Protein AF-Q89FN9-F1 (afdb_monomer_lite)

Structure (mmCIF, N/CA/C/O backbone):
data_AF-Q89FN9-F1
#
_entry.id   AF-Q89FN9-F1
#
loop_
_atom_site.group_PDB
_atom_site.id
_atom_site.type_symbol
_atom_site.label_atom_id
_atom_site.label_alt_id
_atom_site.label_comp_id
_atom_site.label_asym_id
_atom_site.label_entity_id
_atom_site.label_seq_id
_atom_site.pdbx_PDB_ins_code
_atom_site.Cartn_x
_atom_site.Cartn_y
_atom_site.Cartn_z
_atom_site.occupancy
_atom_site.B_iso_or_equiv
_atom_site.auth_seq_id
_atom_site.auth_comp_id
_atom_site.auth_asym_id
_atom_site.auth_atom_id
_atom_site.pdbx_PDB_model_num
ATOM 1 N N . MET A 1 1 ? 15.447 5.668 16.926 1.00 45.00 1 MET A N 1
ATOM 2 C CA . MET A 1 1 ? 14.543 4.838 16.104 1.00 45.00 1 MET A CA 1
ATOM 3 C C . MET A 1 1 ? 13.777 3.934 17.047 1.00 45.00 1 MET A C 1
ATOM 5 O O . MET A 1 1 ? 14.419 3.193 17.779 1.00 45.00 1 MET A O 1
ATOM 9 N N . SER A 1 2 ? 12.450 4.061 17.105 1.00 51.66 2 SER A N 1
ATOM 10 C CA . SER A 1 2 ? 11.620 3.073 17.803 1.00 51.66 2 SER A CA 1
ATOM 11 C C . SER A 1 2 ? 11.553 1.832 16.921 1.00 51.66 2 SER A C 1
ATOM 13 O O . SER A 1 2 ? 11.247 1.957 15.737 1.00 51.66 2 SER A O 1
ATOM 15 N N . PHE A 1 3 ? 11.891 0.665 17.461 1.00 75.50 3 PHE A N 1
ATOM 16 C CA . PHE A 1 3 ? 11.647 -0.595 16.768 1.00 75.50 3 PHE A CA 1
ATOM 17 C C . PHE A 1 3 ? 10.137 -0.854 16.765 1.00 75.50 3 PHE A C 1
ATOM 19 O O . PHE A 1 3 ? 9.513 -0.756 17.821 1.00 75.50 3 PHE A O 1
ATOM 26 N N . MET A 1 4 ? 9.565 -1.149 15.592 1.00 90.19 4 MET A N 1
ATOM 27 C CA . MET A 1 4 ? 8.188 -1.640 15.501 1.00 90.19 4 MET A CA 1
ATOM 28 C C . MET A 1 4 ? 8.087 -2.962 16.260 1.00 90.19 4 MET A C 1
ATOM 30 O O . MET A 1 4 ? 8.956 -3.828 16.120 1.00 90.19 4 MET A O 1
ATOM 34 N N . ASN A 1 5 ? 7.040 -3.117 17.064 1.00 94.69 5 ASN A N 1
ATOM 35 C CA . ASN A 1 5 ? 6.719 -4.411 17.647 1.00 94.69 5 ASN A CA 1
ATOM 36 C C . ASN A 1 5 ? 6.212 -5.381 16.561 1.00 94.69 5 ASN A C 1
ATOM 38 O O . ASN A 1 5 ? 5.967 -4.995 15.419 1.00 94.69 5 ASN A O 1
ATOM 42 N N . GLU A 1 6 ? 6.060 -6.659 16.908 1.00 96.19 6 GLU A N 1
ATOM 43 C CA . GLU A 1 6 ? 5.670 -7.691 15.941 1.00 96.19 6 GLU A CA 1
ATOM 44 C C . GLU A 1 6 ? 4.320 -7.401 15.261 1.00 96.19 6 GLU A C 1
ATOM 46 O O . GLU A 1 6 ? 4.198 -7.575 14.050 1.00 96.19 6 GLU A O 1
ATOM 51 N N . LEU A 1 7 ? 3.326 -6.905 16.004 1.00 97.31 7 LEU A N 1
ATOM 52 C CA . LEU A 1 7 ? 2.008 -6.577 15.453 1.00 97.31 7 LEU A CA 1
ATOM 53 C C . LEU A 1 7 ? 2.072 -5.359 14.524 1.00 97.31 7 LEU A C 1
ATOM 55 O O . LEU A 1 7 ? 1.464 -5.368 13.457 1.00 97.31 7 LEU A O 1
ATOM 59 N N . GLU A 1 8 ? 2.843 -4.335 14.896 1.00 97.50 8 GLU A N 1
ATOM 60 C CA . GLU A 1 8 ? 3.088 -3.161 14.049 1.00 97.50 8 GLU A CA 1
ATOM 61 C C . GLU A 1 8 ? 3.799 -3.549 12.752 1.00 97.50 8 GLU A C 1
ATOM 63 O O . GLU A 1 8 ? 3.420 -3.078 11.683 1.00 97.50 8 GLU A O 1
ATOM 68 N N . LEU A 1 9 ? 4.782 -4.450 12.826 1.00 97.88 9 LEU A N 1
ATOM 69 C CA . LEU A 1 9 ? 5.503 -4.946 11.658 1.00 97.88 9 LEU A CA 1
ATOM 70 C C . LEU A 1 9 ? 4.593 -5.772 10.736 1.00 97.88 9 LEU A C 1
ATOM 72 O O . LEU A 1 9 ? 4.631 -5.607 9.518 1.00 97.88 9 LEU A O 1
ATOM 76 N N . GLN A 1 10 ? 3.723 -6.612 11.299 1.00 97.88 10 GLN A N 1
ATOM 77 C CA . GLN A 1 10 ? 2.723 -7.344 10.520 1.00 97.88 10 GLN A CA 1
ATOM 78 C C . GLN A 1 10 ? 1.725 -6.391 9.846 1.00 97.88 10 GLN A C 1
ATOM 80 O O . GLN A 1 10 ? 1.435 -6.540 8.657 1.00 97.88 10 GLN A O 1
ATOM 85 N N . ALA A 1 11 ? 1.219 -5.387 10.569 1.00 98.38 11 ALA A N 1
ATOM 86 C CA . ALA A 1 11 ? 0.342 -4.365 10.002 1.00 98.38 11 ALA A CA 1
ATOM 87 C C . ALA A 1 11 ? 1.039 -3.599 8.871 1.00 98.38 11 ALA A C 1
ATOM 89 O O . ALA A 1 11 ? 0.471 -3.455 7.789 1.00 98.38 11 ALA A O 1
ATOM 90 N N . TYR A 1 12 ? 2.295 -3.206 9.079 1.00 98.50 12 TYR A N 1
ATOM 91 C CA . TYR A 1 12 ? 3.147 -2.574 8.077 1.00 98.50 12 TYR A CA 1
ATOM 92 C C . TYR A 1 12 ? 3.242 -3.406 6.792 1.00 98.50 12 TYR A C 1
ATOM 94 O O . TYR A 1 12 ? 2.942 -2.912 5.702 1.00 98.50 12 TYR A O 1
ATOM 102 N N . GLY A 1 13 ? 3.568 -4.697 6.916 1.00 98.38 13 GLY A N 1
ATOM 103 C CA . GLY A 1 13 ? 3.617 -5.618 5.783 1.00 98.38 13 GLY A CA 1
ATOM 104 C C . GLY A 1 13 ? 2.275 -5.724 5.053 1.00 98.38 13 GLY A C 1
ATOM 105 O O . GLY A 1 13 ? 2.224 -5.687 3.821 1.00 98.38 13 GLY A O 1
ATOM 106 N N . ARG A 1 14 ? 1.159 -5.810 5.786 1.00 98.44 14 ARG A N 1
ATOM 107 C CA . ARG A 1 14 ? -0.183 -5.907 5.185 1.00 98.44 14 ARG A CA 1
ATOM 108 C C . ARG A 1 14 ? -0.638 -4.628 4.492 1.00 98.44 14 ARG A C 1
ATOM 110 O O . ARG A 1 14 ? -1.356 -4.717 3.494 1.00 98.44 14 ARG A O 1
ATOM 117 N N . VAL A 1 15 ? -0.229 -3.461 4.980 1.00 98.44 15 VAL A N 1
ATOM 118 C CA . VAL A 1 15 ? -0.473 -2.181 4.301 1.00 98.44 15 VAL A CA 1
ATOM 119 C C . VAL A 1 15 ? 0.330 -2.122 3.000 1.00 98.44 15 VAL A C 1
ATOM 121 O O . VAL A 1 15 ? -0.247 -1.868 1.943 1.00 98.44 15 VAL A O 1
ATOM 124 N N . ALA A 1 16 ? 1.622 -2.462 3.039 1.00 98.56 16 ALA A N 1
ATOM 125 C CA . ALA A 1 16 ? 2.463 -2.506 1.841 1.00 98.56 16 ALA A CA 1
ATOM 126 C C . ALA A 1 16 ? 1.926 -3.489 0.785 1.00 98.56 16 ALA A C 1
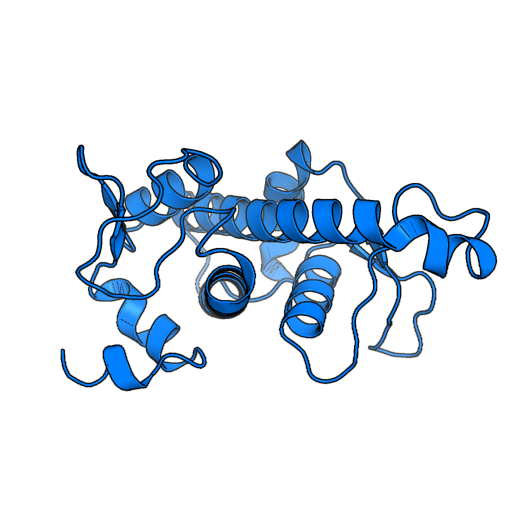ATOM 128 O O . ALA A 1 16 ? 1.879 -3.174 -0.402 1.00 98.56 16 ALA A O 1
ATOM 129 N N . GLN A 1 17 ? 1.449 -4.663 1.207 1.00 98.38 17 GLN A N 1
ATOM 130 C CA . GLN A 1 17 ? 0.827 -5.631 0.304 1.00 98.38 17 GLN A CA 1
ATOM 131 C C . GLN A 1 17 ? -0.475 -5.114 -0.322 1.00 98.38 17 GLN A C 1
ATOM 133 O O . GLN A 1 17 ? -0.740 -5.402 -1.488 1.00 98.38 17 GLN A O 1
ATOM 138 N N . ALA A 1 18 ? -1.292 -4.353 0.410 1.00 97.44 18 ALA A N 1
ATOM 139 C CA . ALA A 1 18 ? -2.493 -3.744 -0.158 1.00 97.44 18 ALA A CA 1
ATOM 140 C C . ALA A 1 18 ? -2.150 -2.711 -1.242 1.00 97.44 18 ALA A C 1
ATOM 142 O O . ALA A 1 18 ? -2.748 -2.741 -2.319 1.00 97.44 18 ALA A O 1
ATOM 143 N N . LEU A 1 19 ? -1.147 -1.864 -0.992 1.00 97.50 19 LEU A N 1
ATOM 144 C CA . LEU A 1 19 ? -0.609 -0.934 -1.989 1.00 97.50 19 LEU A CA 1
ATOM 145 C C . LEU A 1 19 ? -0.098 -1.684 -3.228 1.00 97.50 19 LEU A C 1
ATOM 147 O O . LEU A 1 19 ? -0.482 -1.359 -4.349 1.00 97.50 19 LEU A O 1
ATOM 151 N N . ALA A 1 20 ? 0.692 -2.743 -3.027 1.00 97.62 20 ALA A N 1
ATOM 152 C CA . ALA A 1 20 ? 1.215 -3.579 -4.105 1.00 97.62 20 ALA A CA 1
ATOM 153 C C . ALA A 1 20 ? 0.099 -4.234 -4.938 1.00 97.62 20 ALA A C 1
ATOM 155 O O . ALA A 1 20 ? 0.180 -4.259 -6.162 1.00 97.62 20 ALA A O 1
ATOM 156 N N . ARG A 1 21 ? -0.972 -4.721 -4.296 1.00 95.88 21 ARG A N 1
ATOM 157 C CA . ARG A 1 21 ? -2.148 -5.291 -4.980 1.00 95.88 21 ARG A CA 1
ATOM 158 C C . ARG A 1 21 ? -2.853 -4.272 -5.864 1.00 95.88 21 ARG A C 1
ATOM 160 O O . ARG A 1 21 ? -3.210 -4.600 -6.992 1.00 95.88 21 ARG A O 1
ATOM 167 N N . HIS A 1 22 ? -3.057 -3.057 -5.359 1.00 94.12 22 HIS A N 1
ATOM 168 C CA . HIS A 1 22 ? -3.655 -1.986 -6.151 1.00 94.12 22 HIS A CA 1
ATOM 169 C C . HIS A 1 22 ? -2.761 -1.624 -7.341 1.00 94.12 22 HIS A C 1
ATOM 171 O O . HIS A 1 22 ? -3.228 -1.590 -8.477 1.00 94.12 22 HIS A O 1
ATOM 177 N N . ALA A 1 23 ? -1.467 -1.422 -7.089 1.00 95.06 23 ALA A N 1
ATOM 178 C CA . ALA A 1 23 ? -0.505 -1.084 -8.125 1.00 95.06 23 ALA A CA 1
ATOM 179 C C . ALA A 1 23 ? -0.402 -2.176 -9.206 1.00 95.06 23 ALA A C 1
ATOM 181 O O . ALA A 1 23 ? -0.271 -1.863 -10.384 1.00 95.06 23 ALA A O 1
ATOM 182 N N . TYR A 1 24 ? -0.526 -3.453 -8.834 1.00 95.00 24 TYR A N 1
ATOM 183 C CA . TYR A 1 24 ? -0.512 -4.561 -9.789 1.00 95.00 24 TYR A CA 1
ATOM 184 C C . TYR A 1 24 ? -1.737 -4.537 -10.699 1.00 95.00 24 TYR A C 1
ATOM 186 O O . TYR A 1 24 ? -1.592 -4.634 -11.911 1.00 95.00 24 TYR A O 1
ATOM 194 N N . ALA A 1 25 ? -2.929 -4.338 -10.127 1.00 91.75 25 ALA A N 1
ATOM 195 C CA . ALA A 1 25 ? -4.163 -4.245 -10.904 1.00 91.75 25 ALA A CA 1
ATOM 196 C C . ALA A 1 25 ? -4.120 -3.082 -11.914 1.00 91.75 25 ALA A C 1
ATOM 198 O O . ALA A 1 25 ? -4.549 -3.245 -13.055 1.00 91.75 25 ALA A O 1
ATOM 199 N N . MET A 1 26 ? -3.557 -1.936 -11.512 1.00 90.50 26 MET A N 1
ATOM 200 C CA . MET A 1 26 ? -3.311 -0.801 -12.411 1.00 90.50 26 MET A CA 1
ATOM 201 C C . MET A 1 26 ? -2.318 -1.168 -13.520 1.00 90.50 26 MET A C 1
ATOM 203 O O . MET A 1 26 ? -2.644 -1.042 -14.700 1.00 90.50 26 MET A O 1
ATOM 207 N N . ALA A 1 27 ? -1.152 -1.709 -13.152 1.00 93.06 27 ALA A N 1
ATOM 208 C CA . ALA A 1 27 ? -0.122 -2.127 -14.100 1.00 93.06 27 ALA A CA 1
ATOM 209 C C . ALA A 1 27 ? -0.648 -3.141 -15.129 1.00 93.06 27 ALA A C 1
ATOM 211 O O . ALA A 1 27 ? -0.345 -3.026 -16.310 1.00 93.06 27 ALA A O 1
ATOM 212 N N . GLU A 1 28 ? -1.471 -4.113 -14.723 1.00 92.75 28 GLU A N 1
ATOM 213 C CA . GLU A 1 28 ? -2.097 -5.064 -15.651 1.00 92.75 28 GLU A CA 1
ATOM 214 C C . GLU A 1 28 ? -3.041 -4.387 -16.649 1.00 92.75 28 GLU A C 1
ATOM 216 O O . GLU A 1 28 ? -3.098 -4.793 -17.813 1.00 92.75 28 GLU A O 1
ATOM 221 N N . SER A 1 29 ? -3.779 -3.362 -16.216 1.00 87.69 29 SER A N 1
ATOM 222 C CA . SER A 1 29 ? -4.703 -2.642 -17.094 1.00 87.69 29 SER A CA 1
ATOM 223 C C . SER A 1 29 ? -3.999 -1.751 -18.123 1.00 87.69 29 SER A C 1
ATOM 225 O O . SER A 1 29 ? -4.527 -1.575 -19.221 1.00 87.69 29 SER A O 1
ATOM 227 N N . GLU A 1 30 ? -2.797 -1.261 -17.806 1.00 87.75 30 GLU A N 1
ATOM 228 C CA . GLU A 1 30 ? -2.050 -0.282 -18.613 1.00 87.75 30 GLU A CA 1
ATOM 229 C C . GLU A 1 30 ? -0.813 -0.880 -19.317 1.00 87.75 30 GLU A C 1
ATOM 231 O O . GLU A 1 30 ? -0.181 -0.223 -20.141 1.00 87.75 30 GLU A O 1
ATOM 236 N N . ASP A 1 31 ? -0.464 -2.146 -19.055 1.00 86.06 31 ASP A N 1
ATOM 237 C CA . ASP A 1 31 ? 0.800 -2.762 -19.495 1.00 86.06 31 ASP A CA 1
ATOM 238 C C . ASP A 1 31 ? 1.092 -2.609 -20.995 1.00 86.06 31 ASP A C 1
ATOM 240 O O . ASP A 1 31 ? 2.235 -2.398 -21.414 1.00 86.06 31 ASP A O 1
ATOM 244 N N . LYS A 1 32 ? 0.046 -2.712 -21.824 1.00 85.44 32 LYS A N 1
ATOM 245 C CA . LYS A 1 32 ? 0.163 -2.632 -23.286 1.00 85.44 32 LYS A CA 1
ATOM 246 C C . LYS A 1 32 ? 0.745 -1.300 -23.751 1.00 85.44 32 LYS A C 1
ATOM 248 O O . LYS A 1 32 ? 1.460 -1.295 -24.753 1.00 85.44 32 LYS A O 1
ATOM 253 N N . ASP A 1 33 ? 0.483 -0.222 -23.020 1.00 85.88 33 ASP A N 1
ATOM 254 C CA . ASP A 1 33 ? 0.903 1.128 -23.389 1.00 85.88 33 ASP A CA 1
ATOM 255 C C . ASP A 1 33 ? 2.411 1.324 -23.168 1.00 85.88 33 ASP A C 1
ATOM 257 O O . ASP A 1 33 ? 3.071 2.042 -23.921 1.00 85.88 33 ASP A O 1
ATOM 261 N N . TYR A 1 34 ? 2.995 0.601 -22.207 1.00 88.50 34 TYR A N 1
ATOM 262 C CA . TYR A 1 34 ? 4.417 0.706 -21.852 1.00 88.50 34 TYR A CA 1
ATOM 263 C C . TYR A 1 34 ? 5.278 -0.422 -22.427 1.00 88.50 34 TYR A C 1
ATOM 265 O O . TYR A 1 34 ? 6.505 -0.299 -22.524 1.00 88.50 34 TYR A O 1
ATOM 273 N N . ARG A 1 35 ? 4.655 -1.518 -22.875 1.00 89.69 35 ARG A N 1
ATOM 274 C CA . ARG A 1 35 ? 5.359 -2.695 -23.396 1.00 89.69 35 ARG A CA 1
ATOM 275 C C . ARG A 1 35 ? 6.238 -2.390 -24.607 1.00 89.69 35 ARG A C 1
ATOM 277 O O . ARG A 1 35 ? 7.269 -3.035 -24.781 1.00 89.69 35 ARG A O 1
ATOM 284 N N . GLN A 1 36 ? 5.871 -1.402 -25.426 1.00 89.38 36 GLN A N 1
ATOM 285 C CA . GLN A 1 36 ? 6.684 -0.988 -26.572 1.00 89.38 36 GLN A CA 1
ATOM 286 C C . GLN A 1 36 ? 8.042 -0.410 -26.142 1.00 89.38 36 GLN A C 1
ATOM 288 O O . GLN A 1 36 ? 9.049 -0.672 -26.801 1.00 89.38 36 GLN A O 1
ATOM 293 N N . ALA A 1 37 ? 8.082 0.347 -25.042 1.00 90.00 37 ALA A N 1
ATOM 294 C CA . ALA A 1 37 ? 9.313 0.927 -24.507 1.00 90.00 37 ALA A CA 1
ATOM 295 C C . ALA A 1 37 ? 10.161 -0.112 -23.751 1.00 90.00 37 ALA A C 1
ATOM 297 O O . ALA A 1 37 ? 11.390 -0.054 -23.795 1.00 90.00 37 ALA A O 1
ATOM 298 N N . PHE A 1 38 ? 9.519 -1.098 -23.113 1.00 94.19 38 PHE A N 1
ATOM 299 C CA . PHE A 1 38 ? 10.188 -2.137 -22.322 1.00 94.19 38 PHE A CA 1
ATOM 300 C C . PHE A 1 38 ? 9.756 -3.560 -22.736 1.00 94.19 38 PHE A C 1
ATOM 302 O O . PHE A 1 38 ? 9.131 -4.289 -21.955 1.00 94.19 38 PHE A O 1
ATOM 309 N N . PRO A 1 39 ? 10.122 -4.016 -23.950 1.00 92.62 39 PRO A N 1
ATOM 310 C CA . PRO A 1 39 ? 9.614 -5.269 -24.517 1.00 92.62 39 PRO A CA 1
ATOM 311 C C . PRO A 1 39 ? 10.009 -6.514 -23.713 1.00 92.62 39 PRO A C 1
ATOM 313 O O . PRO A 1 39 ? 9.286 -7.504 -23.715 1.00 92.62 39 PRO A O 1
ATOM 316 N N . ASN A 1 40 ? 11.129 -6.449 -22.987 1.00 93.06 40 ASN A N 1
ATOM 317 C CA . ASN A 1 40 ? 11.683 -7.568 -22.221 1.00 93.06 40 ASN A CA 1
ATOM 318 C C . ASN A 1 40 ? 11.450 -7.447 -20.702 1.00 93.06 40 ASN A C 1
ATOM 320 O O . ASN A 1 40 ? 12.053 -8.198 -19.935 1.00 93.06 40 ASN A O 1
ATOM 324 N N . ALA A 1 41 ? 10.643 -6.484 -20.241 1.00 93.06 41 ALA A N 1
ATOM 325 C CA . ALA A 1 41 ? 10.380 -6.318 -18.813 1.00 93.06 41 ALA A CA 1
ATOM 326 C C . ALA A 1 41 ? 9.606 -7.527 -18.241 1.00 93.06 41 ALA A C 1
ATOM 328 O O . ALA A 1 41 ? 8.617 -7.956 -18.842 1.00 93.06 41 ALA A O 1
ATOM 329 N N . PRO A 1 42 ? 10.026 -8.091 -17.094 1.00 89.25 42 PRO A N 1
ATOM 330 C CA . PRO A 1 42 ? 9.358 -9.246 -16.511 1.00 89.25 42 PRO A CA 1
ATOM 331 C C . PRO A 1 42 ? 8.041 -8.819 -15.852 1.00 89.25 42 PRO A C 1
ATOM 333 O O . PRO A 1 42 ? 8.045 -8.202 -14.791 1.00 89.25 42 PRO A O 1
ATOM 336 N N . GLY A 1 43 ? 6.920 -9.174 -16.480 1.00 89.81 43 GLY A N 1
ATOM 337 C CA . GLY A 1 43 ? 5.579 -8.902 -15.958 1.00 89.81 43 GLY A CA 1
ATOM 338 C C . GLY A 1 43 ? 5.075 -7.477 -16.215 1.00 89.81 43 GLY A C 1
ATOM 339 O O . GLY A 1 43 ? 5.731 -6.728 -16.947 1.00 89.81 43 GLY A O 1
ATOM 340 N N . PRO A 1 44 ? 3.895 -7.132 -15.666 1.00 93.50 44 PRO A N 1
ATOM 341 C CA . PRO A 1 44 ? 3.245 -5.844 -15.884 1.00 93.50 44 PRO A CA 1
ATOM 342 C C . PRO A 1 44 ? 4.117 -4.659 -15.466 1.00 93.50 44 PRO A C 1
ATOM 344 O O . PRO A 1 44 ? 4.799 -4.718 -14.439 1.00 93.50 44 PRO A O 1
ATOM 347 N N . ILE A 1 45 ? 4.079 -3.588 -16.256 1.00 96.06 45 ILE A N 1
ATOM 348 C CA . ILE A 1 45 ? 4.819 -2.353 -15.991 1.00 96.06 45 ILE A CA 1
ATOM 349 C C . ILE A 1 45 ? 3.902 -1.379 -15.259 1.00 96.06 45 ILE A C 1
ATOM 351 O O . ILE A 1 45 ? 2.884 -0.950 -15.794 1.00 96.06 45 ILE A O 1
ATOM 355 N N . TYR A 1 46 ? 4.279 -1.021 -14.036 1.00 95.12 46 TYR A N 1
ATOM 356 C CA . TYR A 1 46 ? 3.640 0.063 -13.306 1.00 95.12 46 TYR A CA 1
ATOM 357 C C . TYR A 1 46 ? 4.257 1.394 -13.726 1.00 95.12 46 TYR A C 1
ATOM 359 O O . TYR A 1 46 ? 5.483 1.529 -13.763 1.00 95.12 46 TYR A O 1
ATOM 367 N N . TYR A 1 47 ? 3.406 2.376 -13.995 1.00 93.19 47 TYR A N 1
ATOM 368 C CA . TYR A 1 47 ? 3.798 3.735 -14.324 1.00 93.19 47 TYR A CA 1
ATOM 369 C C . TYR A 1 47 ? 3.124 4.721 -13.371 1.00 93.19 47 TYR A C 1
ATOM 371 O O . TYR A 1 47 ? 2.007 4.496 -12.908 1.00 93.19 47 TYR A O 1
ATOM 379 N N . HIS A 1 48 ? 3.794 5.837 -13.092 1.00 89.81 48 HIS A N 1
ATOM 380 C CA . HIS A 1 48 ? 3.158 6.973 -12.439 1.00 89.81 48 HIS A CA 1
ATOM 381 C C . HIS A 1 48 ? 3.525 8.292 -13.120 1.00 89.81 48 HIS A C 1
ATOM 383 O O . HIS A 1 48 ? 4.630 8.482 -13.632 1.00 89.81 48 HIS A O 1
ATOM 389 N N . TRP A 1 49 ? 2.601 9.247 -13.045 1.00 80.19 49 TRP A N 1
ATOM 390 C CA . TRP A 1 49 ? 2.863 10.644 -13.376 1.00 80.19 49 TRP A CA 1
ATOM 391 C C . TRP A 1 49 ? 3.523 11.354 -12.184 1.00 80.19 49 TRP A C 1
ATOM 393 O O . TRP A 1 49 ? 3.286 10.988 -11.027 1.00 80.19 49 TRP A O 1
ATOM 403 N N . SER A 1 50 ? 4.333 12.384 -12.451 1.00 69.75 50 SER A N 1
ATOM 404 C CA . SER A 1 50 ? 4.889 13.250 -11.401 1.00 69.75 50 SER A CA 1
ATOM 405 C C . SER A 1 50 ? 3.775 13.937 -10.605 1.00 69.75 50 SER A C 1
ATOM 407 O O . SER A 1 50 ? 2.754 14.333 -11.166 1.00 69.75 50 SER A O 1
ATOM 409 N N . THR A 1 51 ? 4.010 14.149 -9.314 1.00 64.94 51 THR A N 1
ATOM 410 C CA . THR A 1 51 ? 3.140 14.825 -8.344 1.00 64.94 51 THR A CA 1
ATOM 411 C C . THR A 1 51 ? 1.772 14.158 -8.158 1.00 64.94 51 THR A C 1
ATOM 413 O O . THR A 1 51 ? 0.739 14.818 -8.221 1.00 64.94 51 THR A O 1
ATOM 416 N N . SER A 1 52 ? 1.749 12.838 -7.941 1.00 79.69 52 SER A N 1
ATOM 417 C CA . SER A 1 52 ? 0.509 12.066 -7.758 1.00 79.69 52 SER A CA 1
ATOM 418 C C . SER A 1 52 ? 0.572 11.100 -6.570 1.00 79.69 52 SER A C 1
ATOM 420 O O . SER A 1 52 ? 1.649 10.674 -6.158 1.00 79.69 52 SER A O 1
ATOM 422 N N . THR A 1 53 ? -0.584 10.672 -6.053 1.00 87.69 53 THR A N 1
ATOM 423 C CA . THR A 1 53 ? -0.675 9.564 -5.083 1.00 87.69 53 THR A CA 1
ATOM 424 C C . THR A 1 53 ? 0.031 8.300 -5.605 1.00 87.69 53 THR A C 1
ATOM 426 O O . THR A 1 53 ? 0.674 7.583 -4.842 1.00 87.69 53 THR A O 1
ATOM 429 N N . PHE A 1 54 ? 0.007 8.062 -6.922 1.00 90.94 54 PHE A N 1
ATOM 430 C CA . PHE A 1 54 ? 0.700 6.944 -7.569 1.00 90.94 54 PHE A CA 1
ATOM 431 C C . PHE A 1 54 ? 2.230 7.044 -7.511 1.00 90.94 54 PHE A C 1
ATOM 433 O O . PHE A 1 54 ? 2.894 6.007 -7.470 1.00 90.94 54 PHE A O 1
ATOM 440 N N . GLU A 1 55 ? 2.789 8.257 -7.474 1.00 92.25 55 GLU A N 1
ATOM 441 C CA . GLU A 1 55 ? 4.219 8.484 -7.237 1.00 92.25 55 GLU A CA 1
ATOM 442 C C . GLU A 1 55 ? 4.602 8.092 -5.810 1.00 92.25 55 GLU A C 1
ATOM 444 O O . GLU A 1 55 ? 5.588 7.383 -5.620 1.00 92.25 55 GLU A O 1
ATOM 449 N N . ALA A 1 56 ? 3.806 8.490 -4.811 1.00 92.81 56 ALA A N 1
ATOM 450 C CA . ALA A 1 56 ? 4.048 8.096 -3.423 1.00 92.81 56 ALA A CA 1
ATOM 451 C C . ALA A 1 56 ? 4.027 6.565 -3.274 1.00 92.81 56 ALA A C 1
ATOM 453 O O . ALA A 1 56 ? 4.929 5.987 -2.669 1.00 92.81 56 ALA A O 1
ATOM 454 N N . VAL A 1 57 ? 3.067 5.897 -3.928 1.00 95.62 57 VAL A N 1
ATOM 455 C CA . VAL A 1 57 ? 3.015 4.428 -4.015 1.00 95.62 57 VAL A CA 1
ATOM 456 C C . VAL A 1 57 ? 4.282 3.860 -4.655 1.00 95.62 57 VAL A C 1
ATOM 458 O O . VAL A 1 57 ? 4.878 2.937 -4.102 1.00 95.62 57 VAL A O 1
ATOM 461 N N . ALA A 1 58 ? 4.720 4.402 -5.796 1.00 95.81 58 ALA A N 1
ATOM 462 C CA . ALA A 1 58 ? 5.930 3.941 -6.474 1.00 95.81 58 ALA A CA 1
ATOM 463 C C . ALA A 1 58 ? 7.167 4.065 -5.583 1.00 95.81 58 ALA A C 1
ATOM 465 O O . ALA A 1 58 ? 7.940 3.115 -5.444 1.00 95.81 58 ALA A O 1
ATOM 466 N N . HIS A 1 59 ? 7.330 5.228 -4.957 1.00 94.69 59 HIS A N 1
ATOM 467 C CA . HIS A 1 59 ? 8.466 5.540 -4.110 1.00 94.69 59 HIS A CA 1
ATOM 468 C C . HIS A 1 59 ? 8.514 4.643 -2.867 1.00 94.69 59 HIS A C 1
ATOM 470 O O . HIS A 1 59 ? 9.556 4.047 -2.585 1.00 94.69 59 HIS A O 1
ATOM 476 N N . ASP A 1 60 ? 7.391 4.472 -2.167 1.00 96.75 60 ASP A N 1
ATOM 477 C CA . ASP A 1 60 ? 7.320 3.619 -0.979 1.00 96.75 60 ASP A CA 1
ATOM 478 C C . ASP A 1 60 ? 7.577 2.147 -1.322 1.00 96.75 60 ASP A C 1
ATOM 480 O O . ASP A 1 60 ? 8.398 1.488 -0.676 1.00 96.75 60 ASP A O 1
ATOM 484 N N . LEU A 1 61 ? 6.943 1.626 -2.379 1.00 97.81 61 LEU A N 1
ATOM 485 C CA . LEU A 1 61 ? 7.134 0.239 -2.811 1.00 97.81 61 LEU A CA 1
ATOM 486 C C . LEU A 1 61 ? 8.547 -0.017 -3.357 1.00 97.81 61 LEU A C 1
ATOM 488 O O . LEU A 1 61 ? 9.080 -1.117 -3.180 1.00 97.81 61 LEU A O 1
ATOM 492 N N . TRP A 1 62 ? 9.188 0.975 -3.979 1.00 97.06 62 TRP A N 1
ATOM 493 C CA . TRP A 1 62 ? 10.583 0.872 -4.410 1.00 97.06 62 TRP A CA 1
ATOM 494 C C . TRP A 1 62 ? 11.538 0.840 -3.215 1.00 97.06 62 TRP A C 1
ATOM 496 O O . TRP A 1 62 ? 12.383 -0.054 -3.136 1.00 97.06 62 TRP A O 1
ATOM 506 N N . ARG A 1 63 ? 11.365 1.735 -2.234 1.00 95.88 63 ARG A N 1
ATOM 507 C CA . ARG A 1 63 ? 12.162 1.732 -0.992 1.00 95.88 63 ARG A CA 1
ATOM 508 C C . ARG A 1 63 ? 12.023 0.430 -0.206 1.00 95.88 63 ARG A C 1
ATOM 510 O O . ARG A 1 63 ? 12.977 -0.004 0.433 1.00 95.88 63 ARG A O 1
ATOM 517 N N . LEU A 1 64 ? 10.856 -0.207 -0.284 1.00 97.81 64 LEU A N 1
ATOM 518 C CA . LEU A 1 64 ? 10.588 -1.512 0.320 1.00 97.81 64 LEU A CA 1
ATOM 519 C C . LEU A 1 64 ? 11.174 -2.698 -0.454 1.00 97.81 64 LEU A C 1
ATOM 521 O O . LEU A 1 64 ? 11.092 -3.831 0.018 1.00 97.81 64 LEU A O 1
ATOM 525 N N . GLY A 1 65 ? 11.745 -2.470 -1.639 1.00 96.94 65 GLY A N 1
ATOM 526 C CA . GLY A 1 65 ? 12.264 -3.526 -2.507 1.00 96.94 65 GLY A CA 1
ATOM 527 C C . GLY A 1 65 ? 11.178 -4.371 -3.182 1.00 96.94 65 GLY A C 1
ATOM 528 O O . GLY A 1 65 ? 11.497 -5.411 -3.762 1.00 96.94 65 GLY A O 1
ATOM 529 N N . ILE A 1 66 ? 9.913 -3.938 -3.118 1.00 98.38 66 ILE A N 1
ATOM 530 C CA . ILE A 1 66 ? 8.778 -4.557 -3.820 1.00 98.38 66 ILE A CA 1
ATOM 531 C C . ILE A 1 66 ? 8.803 -4.156 -5.292 1.00 98.38 66 ILE A C 1
ATOM 533 O O . ILE A 1 66 ? 8.548 -4.992 -6.158 1.00 98.38 66 ILE A O 1
ATOM 537 N N . PHE A 1 67 ? 9.157 -2.903 -5.577 1.00 97.81 67 PHE A N 1
ATOM 538 C CA . PHE A 1 67 ? 9.408 -2.425 -6.928 1.00 97.81 67 PHE A CA 1
ATOM 539 C C . PHE A 1 67 ? 10.885 -2.393 -7.282 1.00 97.81 67 PHE A C 1
ATOM 541 O O . PHE A 1 67 ? 11.757 -2.130 -6.454 1.00 97.81 67 PHE A O 1
ATOM 548 N N . ARG A 1 68 ? 11.141 -2.621 -8.570 1.00 96.44 68 ARG A N 1
ATOM 549 C CA . ARG A 1 68 ? 12.429 -2.415 -9.220 1.00 96.44 68 ARG A CA 1
ATOM 550 C C . ARG A 1 68 ? 12.236 -1.468 -10.408 1.00 96.44 68 ARG A C 1
ATOM 552 O O . ARG A 1 68 ? 11.396 -1.765 -11.261 1.00 96.44 68 ARG A O 1
ATOM 559 N N . PRO A 1 69 ? 12.992 -0.363 -10.490 1.00 96.56 69 PRO A N 1
ATOM 560 C CA . PRO A 1 69 ? 12.850 0.595 -11.577 1.00 96.56 69 PRO A CA 1
ATOM 561 C C . PRO A 1 69 ? 13.399 0.032 -12.894 1.00 96.56 69 PRO A C 1
ATOM 563 O O . PRO A 1 69 ? 14.345 -0.761 -12.899 1.00 96.56 69 PRO A O 1
ATOM 566 N N . LEU A 1 70 ? 12.818 0.467 -14.011 1.00 95.69 70 LEU A N 1
ATOM 567 C CA . LEU A 1 70 ? 13.275 0.154 -15.370 1.00 95.69 70 LEU A CA 1
ATOM 568 C C . LEU A 1 70 ? 14.052 1.309 -16.019 1.00 95.69 70 LEU A C 1
ATOM 570 O O . LEU A 1 70 ? 14.853 1.071 -16.919 1.00 95.69 70 LEU A O 1
ATOM 574 N N . ASP A 1 71 ? 13.826 2.541 -15.565 1.00 93.88 71 ASP A N 1
ATOM 575 C CA . ASP A 1 71 ? 14.319 3.778 -16.182 1.00 93.88 71 ASP A CA 1
ATOM 576 C C . ASP A 1 71 ? 14.947 4.747 -15.163 1.00 93.88 71 ASP A C 1
ATOM 578 O O . ASP A 1 71 ? 14.875 5.971 -15.298 1.00 93.88 71 ASP A O 1
ATOM 582 N N . GLN A 1 72 ? 15.582 4.192 -14.126 1.00 91.75 72 GLN A N 1
ATOM 583 C CA . GLN A 1 72 ? 16.150 4.973 -13.031 1.00 91.75 72 GLN A CA 1
ATOM 584 C C . GLN A 1 72 ? 17.164 6.017 -13.513 1.00 91.75 72 GLN A C 1
ATOM 586 O O . GLN A 1 72 ? 18.181 5.699 -14.129 1.00 91.75 72 GLN A O 1
ATOM 591 N N . THR A 1 73 ? 16.927 7.264 -13.115 1.00 86.50 73 THR A N 1
ATOM 592 C CA . THR A 1 73 ? 17.826 8.400 -13.299 1.00 86.50 73 THR A CA 1
ATOM 593 C C . THR A 1 73 ? 18.068 9.067 -11.942 1.00 86.50 73 THR A C 1
ATOM 595 O O . THR A 1 73 ? 17.220 9.783 -11.413 1.00 86.50 73 THR A O 1
ATOM 598 N N . GLY A 1 74 ? 19.232 8.816 -11.337 1.00 86.19 74 GLY A N 1
ATOM 599 C CA . GLY A 1 74 ? 19.526 9.286 -9.980 1.00 86.19 74 GLY A CA 1
ATOM 600 C C . GLY A 1 74 ? 18.614 8.629 -8.937 1.00 86.19 74 GLY A C 1
ATOM 601 O O . GLY A 1 74 ? 18.554 7.404 -8.855 1.00 86.19 74 GLY A O 1
ATOM 602 N N . ALA A 1 75 ? 17.913 9.438 -8.140 1.00 82.25 75 ALA A N 1
ATOM 603 C CA . ALA A 1 75 ? 16.965 8.975 -7.119 1.00 82.25 75 ALA A CA 1
ATOM 604 C C . ALA A 1 75 ? 15.514 8.875 -7.634 1.00 82.25 75 ALA A C 1
ATOM 606 O O . ALA A 1 75 ? 14.586 8.814 -6.836 1.00 82.25 75 ALA A O 1
ATOM 607 N N . TRP A 1 76 ? 15.317 8.897 -8.954 1.00 84.56 76 TRP A N 1
ATOM 608 C CA . TRP A 1 76 ? 13.999 8.965 -9.576 1.00 84.56 76 TRP A CA 1
ATOM 609 C C . TRP A 1 76 ? 13.832 7.911 -10.672 1.00 84.56 76 TRP A C 1
ATOM 611 O O . TRP A 1 76 ? 14.787 7.606 -11.383 1.00 84.56 76 TRP A O 1
ATOM 621 N N . ALA A 1 77 ? 12.624 7.380 -10.829 1.00 92.75 77 ALA A N 1
ATOM 622 C CA . ALA A 1 77 ? 12.216 6.488 -11.914 1.00 92.75 77 ALA A CA 1
ATOM 623 C C . ALA A 1 77 ? 10.712 6.676 -12.156 1.00 92.75 77 ALA A C 1
ATOM 625 O O . ALA A 1 77 ? 10.016 7.092 -11.235 1.00 92.75 77 ALA A O 1
ATOM 626 N N . TYR A 1 78 ? 10.227 6.391 -13.366 1.00 92.88 78 TYR A N 1
ATOM 627 C CA . TYR A 1 78 ? 8.798 6.489 -13.704 1.00 92.88 78 TYR A CA 1
ATOM 628 C C . TYR A 1 78 ? 8.161 5.123 -13.942 1.00 92.88 78 TYR A C 1
ATOM 630 O O . TYR A 1 78 ? 6.963 4.958 -13.716 1.00 92.88 78 TYR A O 1
ATOM 638 N N . HIS A 1 79 ? 8.953 4.152 -14.400 1.00 95.38 79 HIS A N 1
ATOM 639 C CA . HIS A 1 79 ? 8.479 2.823 -14.759 1.00 95.38 79 HIS A CA 1
ATOM 640 C C . HIS A 1 79 ? 9.088 1.776 -13.838 1.00 95.38 79 HIS A C 1
ATOM 642 O O . HIS A 1 79 ? 10.305 1.722 -13.630 1.00 95.38 79 HIS A O 1
ATOM 648 N N . PHE A 1 80 ? 8.239 0.897 -13.324 1.00 97.25 80 PHE A N 1
ATOM 649 C CA . PHE A 1 80 ? 8.616 -0.112 -12.348 1.00 97.25 80 PHE A CA 1
ATOM 650 C C . PHE A 1 80 ? 8.051 -1.473 -12.726 1.00 97.25 80 PHE A C 1
ATOM 652 O O . PHE A 1 80 ? 6.983 -1.591 -13.321 1.00 97.25 80 PHE A O 1
ATOM 659 N N . VAL A 1 81 ? 8.768 -2.518 -12.327 1.00 97.19 81 VAL A N 1
ATOM 660 C CA . VAL A 1 81 ? 8.248 -3.887 -12.283 1.00 97.19 81 VAL A CA 1
ATOM 661 C C . VAL A 1 81 ? 8.242 -4.385 -10.851 1.00 97.19 81 VAL A C 1
ATOM 663 O O . VAL A 1 81 ? 9.023 -3.930 -10.010 1.00 97.19 81 VAL A O 1
ATOM 666 N N . PHE A 1 82 ? 7.398 -5.372 -10.585 1.00 97.69 82 PHE A N 1
ATOM 667 C CA . PHE A 1 82 ? 7.414 -6.088 -9.320 1.00 97.69 82 PHE A CA 1
ATOM 668 C C . PHE A 1 82 ? 8.676 -6.954 -9.210 1.00 97.69 82 PHE A C 1
ATOM 670 O O . PHE A 1 82 ? 9.043 -7.684 -10.129 1.00 97.69 82 PHE A O 1
ATOM 677 N N . ASN A 1 83 ? 9.353 -6.856 -8.070 1.00 97.19 83 ASN A N 1
ATOM 678 C CA . ASN A 1 83 ? 10.573 -7.591 -7.733 1.00 97.19 83 ASN A CA 1
ATOM 679 C C . ASN A 1 83 ? 10.297 -8.838 -6.868 1.00 97.19 83 ASN A C 1
ATOM 681 O O . ASN A 1 83 ? 11.206 -9.589 -6.526 1.00 97.19 83 ASN A O 1
ATOM 685 N N . CYS A 1 84 ? 9.037 -9.050 -6.498 1.00 97.06 84 CYS A N 1
ATOM 686 C CA . CYS A 1 84 ? 8.536 -10.212 -5.771 1.00 97.06 84 CYS A CA 1
ATOM 687 C C . CYS A 1 84 ? 7.094 -10.498 -6.204 1.00 97.06 84 CYS A C 1
ATOM 689 O O . CYS A 1 84 ? 6.485 -9.698 -6.919 1.00 97.06 84 CYS A O 1
ATOM 691 N N . THR A 1 85 ? 6.537 -11.632 -5.784 1.00 96.12 85 THR A N 1
ATOM 692 C CA . THR A 1 85 ? 5.114 -11.897 -6.014 1.00 96.12 85 THR A CA 1
ATOM 693 C C . THR A 1 85 ? 4.245 -11.028 -5.101 1.00 96.12 85 THR A C 1
ATOM 695 O O . THR A 1 85 ? 4.648 -10.643 -4.003 1.00 96.12 85 THR A O 1
ATOM 698 N N . ILE A 1 86 ? 3.015 -10.736 -5.532 1.00 94.75 86 ILE A N 1
ATOM 699 C CA . ILE A 1 86 ? 2.071 -9.922 -4.749 1.00 94.75 86 ILE A CA 1
ATOM 700 C C . ILE A 1 86 ? 1.746 -10.561 -3.393 1.00 94.75 86 ILE A C 1
ATOM 702 O O . ILE A 1 86 ? 1.577 -9.860 -2.391 1.00 94.75 86 ILE A O 1
ATOM 706 N N . ASP A 1 87 ? 1.706 -11.891 -3.334 1.00 94.88 87 ASP A N 1
ATOM 707 C CA . ASP A 1 87 ? 1.435 -12.624 -2.098 1.00 94.88 87 ASP A CA 1
ATOM 708 C C . ASP A 1 87 ? 2.608 -12.585 -1.107 1.00 94.88 87 ASP A C 1
ATOM 710 O O . ASP A 1 87 ? 2.381 -12.687 0.096 1.00 94.88 87 ASP A O 1
ATOM 714 N N . GLU A 1 88 ? 3.834 -12.353 -1.583 1.00 97.25 88 GLU A N 1
ATOM 715 C CA . GLU A 1 88 ? 5.036 -12.206 -0.752 1.00 97.25 88 GLU A CA 1
ATOM 716 C C . GLU A 1 88 ? 5.351 -10.750 -0.382 1.00 97.25 88 GLU A C 1
ATOM 718 O O . GLU A 1 88 ? 6.222 -10.507 0.457 1.00 97.25 88 GLU A O 1
ATOM 723 N N . ALA A 1 89 ? 4.654 -9.776 -0.978 1.00 98.00 89 ALA A N 1
ATOM 724 C CA . ALA A 1 89 ? 4.945 -8.353 -0.812 1.00 98.00 89 ALA A CA 1
ATOM 725 C C . ALA A 1 89 ? 4.963 -7.904 0.661 1.00 98.00 89 ALA A C 1
ATOM 727 O O . ALA A 1 89 ? 5.790 -7.073 1.033 1.00 98.00 89 ALA A O 1
ATOM 728 N N . ASN A 1 90 ? 4.118 -8.487 1.523 1.00 98.38 90 ASN A N 1
ATOM 729 C CA . ASN A 1 90 ? 4.144 -8.182 2.956 1.00 98.38 90 ASN A CA 1
ATOM 730 C C . ASN A 1 90 ? 5.463 -8.622 3.607 1.00 98.38 90 ASN A C 1
ATOM 732 O O . ASN A 1 90 ? 6.090 -7.830 4.298 1.00 98.38 90 ASN A O 1
ATOM 736 N N . LEU A 1 91 ? 5.934 -9.840 3.324 1.00 98.19 91 LEU A N 1
ATOM 737 C CA . LEU A 1 91 ? 7.177 -10.368 3.892 1.00 98.19 91 LEU A CA 1
ATOM 738 C C . LEU A 1 91 ? 8.396 -9.588 3.388 1.00 98.19 91 LEU A C 1
ATOM 740 O O . LEU A 1 91 ? 9.361 -9.388 4.127 1.00 98.19 91 LEU A O 1
ATOM 744 N N . VAL A 1 92 ? 8.368 -9.147 2.127 1.00 98.25 92 VAL A N 1
ATOM 745 C CA . VAL A 1 92 ? 9.412 -8.282 1.564 1.00 98.25 92 VAL A CA 1
ATOM 746 C C . VAL A 1 92 ? 9.420 -6.923 2.262 1.00 98.25 92 VAL A C 1
ATOM 748 O O . VAL A 1 92 ? 10.492 -6.472 2.664 1.00 98.25 92 VAL A O 1
ATOM 751 N N . ALA A 1 93 ? 8.254 -6.311 2.483 1.00 98.19 93 ALA A N 1
ATOM 752 C CA . ALA A 1 93 ? 8.145 -5.066 3.239 1.00 98.19 93 ALA A CA 1
ATOM 753 C C . ALA A 1 93 ? 8.652 -5.215 4.680 1.00 98.19 93 ALA A C 1
ATOM 755 O O . ALA A 1 93 ? 9.448 -4.397 5.131 1.00 98.19 93 ALA A O 1
ATOM 756 N N . GLU A 1 94 ? 8.260 -6.281 5.381 1.00 97.75 94 GLU A N 1
ATOM 757 C CA . GLU A 1 94 ? 8.692 -6.558 6.757 1.00 97.75 94 GLU A CA 1
ATOM 758 C C . GLU A 1 94 ? 10.224 -6.666 6.861 1.00 97.75 94 GLU A C 1
ATOM 760 O O . GLU A 1 94 ? 10.841 -6.063 7.739 1.00 97.75 94 GLU A O 1
ATOM 765 N N . ARG A 1 95 ? 10.869 -7.370 5.919 1.00 97.56 95 ARG A N 1
ATOM 766 C CA . ARG A 1 95 ? 12.337 -7.521 5.875 1.00 97.56 95 ARG A CA 1
ATOM 767 C C . ARG A 1 95 ? 13.074 -6.217 5.573 1.00 97.56 95 ARG A C 1
ATOM 769 O O . ARG A 1 95 ? 14.211 -6.055 6.011 1.00 97.56 95 ARG A O 1
ATOM 776 N N . ASN A 1 96 ? 12.449 -5.310 4.825 1.00 97.00 96 ASN A N 1
ATOM 777 C CA . ASN A 1 96 ? 13.049 -4.050 4.383 1.00 97.00 96 ASN A CA 1
ATOM 778 C C . ASN A 1 96 ? 12.533 -2.827 5.157 1.00 97.00 96 ASN A C 1
ATOM 780 O O . ASN A 1 96 ? 12.880 -1.697 4.813 1.00 97.00 96 ASN A O 1
ATOM 784 N N . ALA A 1 97 ? 11.760 -3.025 6.231 1.00 96.19 97 ALA A N 1
ATOM 785 C CA . ALA A 1 97 ? 11.123 -1.948 6.989 1.00 96.19 97 ALA A CA 1
ATOM 786 C C . ALA A 1 97 ? 12.113 -0.881 7.498 1.00 96.19 97 ALA A C 1
ATOM 788 O O . ALA A 1 97 ? 11.757 0.285 7.615 1.00 96.19 97 ALA A O 1
ATOM 789 N N . ALA A 1 98 ? 13.374 -1.252 7.753 1.00 93.31 98 ALA A N 1
ATOM 790 C CA . ALA A 1 98 ? 14.416 -0.314 8.180 1.00 93.31 98 ALA A CA 1
ATOM 791 C C . ALA A 1 98 ? 14.853 0.688 7.087 1.00 93.31 98 ALA A C 1
ATOM 793 O O . ALA A 1 98 ? 15.361 1.757 7.417 1.00 93.31 98 ALA A O 1
ATOM 794 N N . ALA A 1 99 ? 14.684 0.343 5.806 1.00 91.56 99 ALA A N 1
ATOM 795 C CA . ALA A 1 99 ? 14.989 1.206 4.658 1.00 91.56 99 ALA A CA 1
ATOM 796 C C . ALA A 1 99 ? 13.728 1.863 4.054 1.00 91.56 99 ALA A C 1
ATOM 798 O O . ALA A 1 99 ? 13.810 2.882 3.354 1.00 91.56 99 ALA A O 1
ATOM 799 N N . GLY A 1 100 ? 12.561 1.285 4.342 1.00 94.31 100 GLY A N 1
ATOM 800 C CA . GLY A 1 100 ? 11.255 1.754 3.898 1.00 94.31 100 GLY A CA 1
ATOM 801 C C . GLY A 1 100 ? 10.752 3.021 4.601 1.00 94.31 100 GLY A C 1
ATOM 802 O O . GLY A 1 100 ? 11.444 3.597 5.448 1.00 94.31 100 GLY A O 1
ATOM 803 N N . PRO A 1 101 ? 9.546 3.487 4.232 1.00 95.75 101 PRO A N 1
ATOM 804 C CA . PRO A 1 101 ? 8.842 4.530 4.973 1.00 95.75 101 PRO A CA 1
ATOM 805 C C . PRO A 1 101 ? 8.530 4.071 6.402 1.00 95.75 101 PRO A C 1
ATOM 807 O O . PRO A 1 101 ? 8.446 2.876 6.688 1.00 95.75 101 PRO A O 1
ATOM 810 N N . THR A 1 102 ? 8.313 5.013 7.310 1.00 95.88 102 THR A N 1
ATOM 811 C CA . THR A 1 102 ? 7.712 4.721 8.616 1.00 95.88 102 THR A CA 1
ATOM 812 C C . THR A 1 102 ? 6.284 4.186 8.449 1.00 95.88 102 THR A C 1
ATOM 814 O O . THR A 1 102 ? 5.648 4.400 7.417 1.00 95.88 102 THR A O 1
ATOM 817 N N . LEU A 1 103 ? 5.736 3.513 9.470 1.00 96.38 103 LEU A N 1
ATOM 818 C CA . LEU A 1 103 ? 4.342 3.048 9.428 1.00 96.38 103 LEU A CA 1
ATOM 819 C C . LEU A 1 103 ? 3.354 4.201 9.196 1.00 96.38 103 LEU A C 1
ATOM 821 O O . LEU A 1 103 ? 2.402 4.038 8.443 1.00 96.38 103 LEU A O 1
ATOM 825 N N . ALA A 1 104 ? 3.599 5.369 9.798 1.00 95.44 104 ALA A N 1
ATOM 826 C CA . ALA A 1 104 ? 2.756 6.546 9.605 1.00 95.44 104 ALA A CA 1
ATOM 827 C C . ALA A 1 104 ? 2.785 7.043 8.151 1.00 95.44 104 ALA A C 1
ATOM 829 O O . ALA A 1 104 ? 1.727 7.252 7.568 1.00 95.44 104 ALA A O 1
ATOM 830 N N . GLU A 1 105 ? 3.971 7.175 7.548 1.00 95.62 105 GLU A N 1
ATOM 831 C CA . GLU A 1 105 ? 4.118 7.564 6.135 1.00 95.62 105 GLU A CA 1
ATOM 832 C C . GLU A 1 105 ? 3.436 6.556 5.202 1.00 95.62 105 GLU A C 1
ATOM 834 O O . GLU A 1 105 ? 2.646 6.944 4.345 1.00 95.62 105 GLU A O 1
ATOM 839 N N . LEU A 1 106 ? 3.652 5.256 5.427 1.00 97.38 106 LEU A N 1
ATOM 840 C CA . LEU A 1 106 ? 3.032 4.202 4.626 1.00 97.38 106 LEU A CA 1
ATOM 841 C C . LEU A 1 106 ? 1.497 4.219 4.739 1.00 97.38 106 LEU A C 1
ATOM 843 O O . LEU A 1 106 ? 0.792 3.986 3.755 1.00 97.38 106 LEU A O 1
ATOM 847 N N . LEU A 1 107 ? 0.967 4.507 5.933 1.00 96.94 107 LEU A N 1
ATOM 848 C CA . LEU A 1 107 ? -0.469 4.666 6.151 1.00 96.94 107 LEU A CA 1
ATOM 849 C C . LEU A 1 107 ? -1.036 5.904 5.455 1.00 96.94 107 LEU A C 1
ATOM 851 O O . LEU A 1 107 ? -2.148 5.819 4.946 1.00 96.94 107 LEU A O 1
ATOM 855 N N . ILE A 1 108 ? -0.298 7.016 5.387 1.00 95.12 108 ILE A N 1
ATOM 856 C CA . ILE A 1 108 ? -0.712 8.200 4.614 1.00 95.12 108 ILE A CA 1
ATOM 857 C C . ILE A 1 108 ? -0.854 7.823 3.136 1.00 95.12 108 ILE A C 1
ATOM 859 O O . ILE A 1 108 ? -1.901 8.077 2.541 1.00 95.12 108 ILE A O 1
ATOM 863 N N . THR A 1 109 ? 0.150 7.151 2.563 1.00 95.56 109 THR A N 1
ATOM 864 C CA . THR A 1 10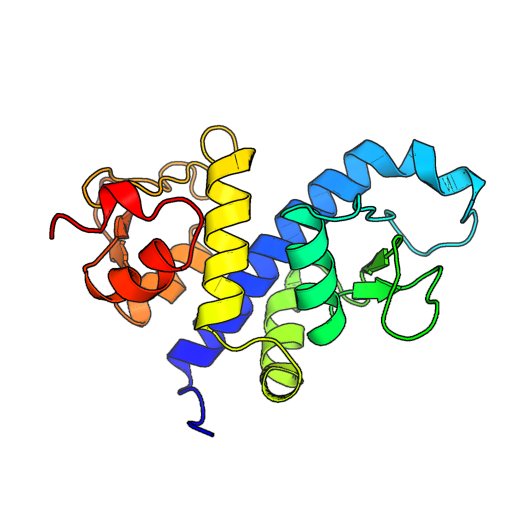9 ? 0.107 6.667 1.172 1.00 95.56 109 THR A CA 1
ATOM 865 C C . THR A 1 109 ? -1.084 5.734 0.942 1.00 95.56 109 THR A C 1
ATOM 867 O O . THR A 1 109 ? -1.815 5.882 -0.037 1.00 95.56 109 THR A O 1
ATOM 870 N N . PHE A 1 110 ? -1.329 4.804 1.868 1.00 96.19 110 PHE A N 1
ATOM 871 C CA . PHE A 1 110 ? -2.482 3.904 1.833 1.00 96.19 110 PHE A CA 1
ATOM 872 C C . PHE A 1 110 ? -3.819 4.651 1.882 1.00 96.19 110 PHE A C 1
ATOM 874 O O . PHE A 1 110 ? -4.671 4.433 1.023 1.00 96.19 110 PHE A O 1
ATOM 881 N N . ILE A 1 111 ? -4.006 5.546 2.850 1.00 94.38 111 ILE A N 1
ATOM 882 C CA . ILE A 1 111 ? -5.248 6.306 3.017 1.00 94.38 111 ILE A CA 1
ATOM 883 C C . ILE A 1 111 ? -5.527 7.141 1.769 1.00 94.38 111 ILE A C 1
ATOM 885 O O . ILE A 1 111 ? -6.625 7.039 1.228 1.00 94.38 111 ILE A O 1
ATOM 889 N N . ASN A 1 112 ? -4.537 7.888 1.270 1.00 91.75 112 ASN A N 1
ATOM 890 C CA . ASN A 1 112 ? -4.694 8.705 0.067 1.00 91.75 112 ASN A CA 1
ATOM 891 C C . ASN A 1 112 ? -5.095 7.847 -1.141 1.00 91.75 112 ASN A C 1
ATOM 893 O O . ASN A 1 112 ? -6.079 8.150 -1.813 1.00 91.75 112 ASN A O 1
ATOM 897 N N . LEU A 1 113 ? -4.401 6.726 -1.378 1.00 92.62 113 LEU A N 1
ATOM 898 C CA . LEU A 1 113 ? -4.690 5.853 -2.519 1.00 92.62 113 LEU A CA 1
ATOM 899 C C . LEU A 1 113 ? -6.111 5.285 -2.470 1.00 92.62 113 LEU A C 1
ATOM 901 O O . LEU A 1 113 ? -6.842 5.325 -3.460 1.00 92.62 113 LEU A O 1
ATOM 905 N N . PHE A 1 114 ? -6.506 4.718 -1.331 1.00 91.88 114 PHE A N 1
ATOM 906 C CA . PHE A 1 114 ? -7.793 4.038 -1.225 1.00 91.88 114 PHE A CA 1
ATOM 907 C C . PHE A 1 114 ? -8.966 5.003 -1.024 1.00 91.88 114 PHE A C 1
ATOM 909 O O . PHE A 1 114 ? -10.099 4.634 -1.336 1.00 91.88 114 PHE A O 1
ATOM 916 N N . ALA A 1 115 ? -8.728 6.233 -0.575 1.00 87.94 115 ALA A N 1
ATOM 917 C CA . ALA A 1 115 ? -9.746 7.276 -0.576 1.00 87.94 115 ALA A CA 1
ATOM 918 C C . ALA A 1 115 ? -10.051 7.762 -2.001 1.00 87.94 115 ALA A C 1
ATOM 920 O O . ALA A 1 115 ? -11.217 7.781 -2.396 1.00 87.94 115 ALA A O 1
ATOM 921 N N . ASP A 1 116 ? -9.015 8.052 -2.793 1.00 83.62 116 ASP A N 1
ATOM 922 C CA . ASP A 1 116 ? -9.168 8.548 -4.165 1.00 83.62 116 ASP A CA 1
ATOM 923 C C . ASP A 1 116 ? -9.714 7.465 -5.113 1.00 83.62 116 ASP A C 1
ATOM 925 O O . ASP A 1 116 ? -10.578 7.728 -5.951 1.00 83.62 116 ASP A O 1
ATOM 929 N N . PHE A 1 117 ? -9.236 6.223 -4.967 1.00 80.00 117 PHE A N 1
ATOM 930 C CA . PHE A 1 117 ? -9.457 5.156 -5.955 1.00 80.00 117 PHE A CA 1
ATOM 931 C C . PHE A 1 117 ? -10.056 3.868 -5.372 1.00 80.00 117 PHE A C 1
ATOM 933 O O . PHE A 1 117 ? -10.217 2.873 -6.084 1.00 80.00 117 PHE A O 1
ATOM 940 N N . GLY A 1 118 ? -10.383 3.838 -4.077 1.00 67.81 118 GLY A N 1
ATOM 941 C CA . GLY A 1 118 ? -10.796 2.613 -3.384 1.00 67.81 118 GLY A CA 1
ATOM 942 C C . GLY A 1 118 ? -12.142 2.611 -2.690 1.00 67.81 118 GLY A C 1
ATOM 943 O O . GLY A 1 118 ? -12.552 1.561 -2.192 1.00 67.81 118 GLY A O 1
ATOM 944 N N . THR A 1 119 ? -12.897 3.700 -2.741 1.00 72.94 119 THR A N 1
ATOM 945 C CA . THR A 1 119 ? -14.247 3.741 -2.164 1.00 72.94 119 THR A CA 1
ATOM 946 C C . THR A 1 119 ? -15.180 2.700 -2.793 1.00 72.94 119 THR A C 1
ATOM 948 O O . THR A 1 119 ? -15.757 1.880 -2.082 1.00 72.94 119 THR A O 1
ATOM 951 N N . GLN A 1 120 ? -15.274 2.644 -4.127 1.00 70.75 120 GLN A N 1
ATOM 952 C CA . GLN A 1 120 ? -16.198 1.730 -4.816 1.00 7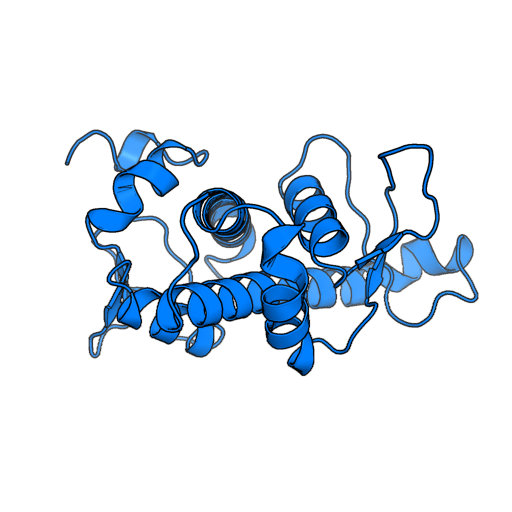0.75 120 GLN A CA 1
ATOM 953 C C . GLN A 1 120 ? -15.674 0.290 -4.916 1.00 70.75 120 GLN A C 1
ATOM 955 O O . GLN A 1 120 ? -16.352 -0.652 -4.509 1.00 70.75 120 GLN A O 1
ATOM 960 N N . TYR A 1 121 ? -14.469 0.098 -5.463 1.00 76.56 121 TYR A N 1
ATOM 961 C CA . TYR A 1 121 ? -13.947 -1.249 -5.721 1.00 76.56 121 TYR A CA 1
ATOM 962 C C . TYR A 1 121 ? -13.389 -1.914 -4.460 1.00 76.56 121 TYR A C 1
ATOM 964 O O . TYR A 1 121 ? -13.621 -3.103 -4.237 1.00 76.56 121 TYR A O 1
ATOM 972 N N . TRP A 1 122 ? -12.682 -1.155 -3.617 1.00 81.00 122 TRP A N 1
ATOM 973 C CA . TRP A 1 122 ? -12.007 -1.669 -2.422 1.00 81.00 122 TRP A CA 1
ATOM 974 C C . TRP A 1 122 ? -12.854 -1.555 -1.150 1.00 81.00 122 TRP A C 1
ATOM 976 O O . TRP A 1 122 ? -12.532 -2.207 -0.161 1.00 81.00 122 TRP A O 1
ATOM 986 N N . GLY A 1 123 ? -14.000 -0.865 -1.203 1.00 84.12 123 GLY A N 1
ATOM 987 C CA . GLY A 1 123 ? -14.939 -0.759 -0.085 1.00 84.12 123 GLY A CA 1
ATOM 988 C C . GLY A 1 123 ? -14.338 0.001 1.092 1.00 84.12 123 GLY A C 1
ATOM 989 O O . GLY A 1 123 ? -14.528 -0.410 2.233 1.00 84.12 123 GLY A O 1
ATOM 990 N N . PHE A 1 124 ? -13.554 1.040 0.806 1.00 90.56 124 PHE A N 1
ATOM 991 C CA . PHE A 1 124 ? -12.828 1.853 1.779 1.00 90.56 124 PHE A CA 1
ATOM 992 C C . PHE A 1 124 ? -13.592 3.138 2.133 1.00 90.56 124 PHE A C 1
ATOM 994 O O . PHE A 1 124 ? -14.359 3.651 1.321 1.00 90.56 124 PHE A O 1
ATOM 1001 N N . SER A 1 125 ? -13.368 3.671 3.334 1.00 90.06 125 SER A N 1
ATOM 1002 C CA . SER A 1 125 ? -13.894 4.966 3.777 1.00 90.06 125 SER A CA 1
ATOM 1003 C C . SER A 1 125 ? -12.868 5.665 4.663 1.00 90.06 125 SER A C 1
ATOM 1005 O O . SER A 1 125 ? -12.206 5.015 5.471 1.00 90.06 125 SER A O 1
ATOM 1007 N N . THR A 1 126 ? -12.759 6.987 4.546 1.00 88.94 126 THR A N 1
ATOM 1008 C CA . THR A 1 126 ? -11.968 7.848 5.445 1.00 88.94 126 THR A CA 1
ATOM 1009 C C . THR A 1 126 ? -12.797 8.450 6.577 1.00 88.94 126 THR A C 1
ATOM 1011 O O . THR A 1 126 ? -12.233 9.011 7.515 1.00 88.94 126 THR A O 1
ATOM 1014 N N . ASN A 1 127 ? -14.127 8.321 6.530 1.00 87.62 127 ASN A N 1
ATOM 1015 C CA . ASN A 1 127 ? -15.008 8.923 7.524 1.00 87.62 127 ASN A CA 1
ATOM 1016 C C . ASN A 1 127 ? -14.956 8.132 8.853 1.00 87.62 127 ASN A C 1
ATOM 1018 O O . ASN A 1 127 ? -15.184 6.916 8.833 1.00 87.62 127 ASN A O 1
ATOM 1022 N N . PRO A 1 128 ? -14.700 8.790 10.004 1.00 79.62 128 PRO A N 1
ATOM 1023 C CA . PRO A 1 128 ? -14.486 8.138 11.301 1.00 79.62 128 PRO A CA 1
ATOM 1024 C C . PRO A 1 128 ? -15.630 7.224 11.754 1.00 79.62 128 PRO A C 1
ATOM 1026 O O . PRO A 1 128 ? -15.387 6.196 12.382 1.00 79.62 128 PRO A O 1
ATOM 1029 N N . ASN A 1 129 ? -16.875 7.573 11.423 1.00 82.81 129 ASN A N 1
ATOM 1030 C CA . ASN A 1 129 ? -18.068 6.909 11.957 1.00 82.81 129 ASN A CA 1
ATOM 1031 C C . ASN A 1 129 ? -18.806 6.051 10.922 1.00 82.81 129 ASN A C 1
ATOM 1033 O O . ASN A 1 129 ? -19.913 5.583 11.189 1.00 82.81 129 ASN A O 1
ATOM 1037 N N . VAL A 1 130 ? -18.224 5.855 9.737 1.00 90.44 130 VAL A N 1
ATOM 1038 C CA . VAL A 1 130 ? -18.838 5.073 8.659 1.00 90.44 130 VAL A CA 1
ATOM 1039 C C . VAL A 1 130 ? -18.152 3.713 8.576 1.00 90.44 130 VAL A C 1
ATOM 1041 O O . VAL A 1 130 ? -16.977 3.667 8.209 1.00 90.44 130 VAL A O 1
ATOM 1044 N N . PRO A 1 131 ? -18.855 2.606 8.878 1.00 93.12 131 PRO A N 1
ATOM 1045 C CA . PRO A 1 131 ? -18.310 1.269 8.691 1.00 93.12 131 PRO A CA 1
ATOM 1046 C C . PRO A 1 131 ? -17.948 0.993 7.228 1.00 93.12 131 PRO A C 1
ATOM 1048 O O . PRO A 1 131 ? -18.693 1.348 6.313 1.00 93.12 131 PRO A O 1
ATOM 1051 N N . PHE A 1 132 ? -16.814 0.333 7.003 1.00 93.94 132 PHE A N 1
ATOM 1052 C CA . PHE A 1 132 ? -16.322 -0.022 5.671 1.00 93.94 132 PHE A CA 1
ATOM 1053 C C . PHE A 1 132 ? -15.705 -1.431 5.640 1.00 93.94 132 PHE A C 1
ATOM 1055 O O . PHE A 1 132 ? -15.636 -2.127 6.651 1.00 93.94 132 PHE A O 1
ATOM 1062 N N . GLY A 1 133 ? -15.284 -1.894 4.462 1.00 91.81 133 GLY A N 1
ATOM 1063 C CA . GLY A 1 133 ? -14.617 -3.189 4.281 1.00 91.81 133 GLY A CA 1
ATOM 1064 C C . GLY A 1 133 ? -15.542 -4.402 4.141 1.00 91.81 133 GLY A C 1
ATOM 1065 O O . GLY A 1 133 ? -15.074 -5.536 4.218 1.00 91.81 133 GLY A O 1
ATOM 1066 N N . LEU A 1 134 ? -16.838 -4.192 3.886 1.00 89.75 134 LEU A N 1
ATOM 1067 C CA . LEU A 1 134 ? -17.834 -5.267 3.748 1.00 89.75 134 LEU A CA 1
ATOM 1068 C C . LEU A 1 134 ? -17.589 -6.214 2.559 1.00 89.75 134 LEU A C 1
ATOM 1070 O O . LEU A 1 134 ? -18.068 -7.343 2.559 1.00 89.75 134 LEU A O 1
ATOM 1074 N N . ASN A 1 135 ? -16.834 -5.784 1.546 1.00 88.50 135 ASN A N 1
ATOM 1075 C CA . ASN A 1 135 ? -16.503 -6.615 0.382 1.00 88.50 135 ASN A CA 1
ATOM 1076 C C . ASN A 1 135 ? -15.318 -7.577 0.617 1.00 88.50 135 ASN A C 1
ATOM 1078 O O . ASN A 1 135 ? -14.915 -8.282 -0.307 1.00 88.50 135 ASN A O 1
ATOM 1082 N N . ALA A 1 136 ? -14.739 -7.562 1.821 1.00 90.00 136 ALA A N 1
ATOM 1083 C CA . ALA A 1 136 ? -13.641 -8.404 2.290 1.00 90.00 136 ALA A CA 1
ATOM 1084 C C . ALA A 1 136 ? -12.298 -8.322 1.528 1.00 90.00 136 ALA A C 1
ATOM 1086 O O . ALA A 1 136 ? -11.352 -9.040 1.860 1.00 90.00 136 ALA A O 1
ATOM 1087 N N . ARG A 1 137 ? -12.147 -7.431 0.537 1.00 90.00 137 ARG A N 1
ATOM 1088 C CA . ARG A 1 137 ? -10.941 -7.378 -0.319 1.00 90.00 137 ARG A CA 1
ATOM 1089 C C . ARG A 1 137 ? -9.675 -6.962 0.431 1.00 90.00 137 ARG A C 1
ATOM 1091 O O . ARG A 1 137 ? -8.580 -7.402 0.083 1.00 90.00 137 ARG A O 1
ATOM 1098 N N . LEU A 1 138 ? -9.837 -6.132 1.458 1.00 94.06 138 LEU A N 1
ATOM 1099 C CA . LEU A 1 138 ? -8.763 -5.628 2.317 1.00 94.06 138 LEU A CA 1
ATOM 1100 C C . LEU A 1 138 ? -8.842 -6.181 3.748 1.00 94.06 138 LEU A C 1
ATOM 1102 O O . LEU A 1 138 ? -8.121 -5.704 4.619 1.00 94.06 138 LEU A O 1
ATOM 1106 N N . THR A 1 139 ? -9.663 -7.210 4.000 1.00 95.38 139 THR A N 1
ATOM 1107 C CA . THR A 1 139 ? -9.826 -7.816 5.335 1.00 95.38 139 THR A CA 1
ATOM 1108 C C . THR A 1 139 ? -8.500 -8.153 6.021 1.00 95.38 139 THR A C 1
ATOM 1110 O O . THR A 1 139 ? -8.357 -7.774 7.178 1.00 95.38 139 THR A O 1
ATOM 1113 N N . PRO A 1 140 ? -7.492 -8.765 5.362 1.00 96.69 140 PRO A N 1
ATOM 1114 C CA . PRO A 1 140 ? -6.211 -9.033 6.021 1.00 96.69 140 PRO A CA 1
ATOM 1115 C C . PRO A 1 140 ? -5.488 -7.765 6.494 1.00 96.69 140 PRO A C 1
ATOM 1117 O O . PRO A 1 140 ? -4.851 -7.773 7.544 1.00 96.69 140 PRO A O 1
ATOM 1120 N N . THR A 1 141 ? -5.589 -6.675 5.732 1.00 97.44 141 THR A N 1
ATOM 1121 C CA . THR A 1 141 ? -5.009 -5.377 6.092 1.00 97.44 141 THR A CA 1
ATOM 1122 C C . THR A 1 141 ? -5.791 -4.736 7.228 1.00 97.44 141 THR A C 1
ATOM 1124 O O . THR A 1 141 ? -5.193 -4.283 8.197 1.00 97.44 141 THR A O 1
ATOM 1127 N N . PHE A 1 142 ? -7.121 -4.756 7.168 1.00 97.31 142 PHE A N 1
ATOM 1128 C CA . PHE A 1 142 ? -7.956 -4.176 8.215 1.00 97.31 142 PHE A CA 1
ATOM 1129 C C . PHE A 1 142 ? -7.887 -4.949 9.535 1.00 97.31 142 PHE A C 1
ATOM 1131 O O . PHE A 1 142 ? -7.822 -4.332 10.592 1.00 97.31 142 PHE A O 1
ATOM 1138 N N . ASP A 1 143 ? -7.818 -6.280 9.500 1.00 98.00 143 ASP A N 1
ATOM 1139 C CA . ASP A 1 143 ? -7.612 -7.095 10.701 1.00 98.00 143 ASP A CA 1
ATOM 1140 C C . ASP A 1 143 ? -6.257 -6.790 11.359 1.00 98.00 143 ASP A C 1
ATOM 1142 O O . ASP A 1 143 ? -6.177 -6.689 12.583 1.00 98.00 143 ASP A O 1
ATOM 1146 N N . ALA A 1 144 ? -5.205 -6.568 10.564 1.00 98.19 144 ALA A N 1
ATOM 1147 C CA . ALA A 1 144 ? -3.895 -6.184 11.086 1.00 98.19 144 ALA A CA 1
ATOM 1148 C C . ALA A 1 144 ? -3.874 -4.750 11.647 1.00 98.19 144 ALA A C 1
ATOM 1150 O O . ALA A 1 144 ? -3.241 -4.490 12.663 1.00 98.19 144 ALA A O 1
ATOM 1151 N N . LEU A 1 145 ? -4.601 -3.809 11.040 1.00 98.12 145 LEU A N 1
ATOM 1152 C CA . LEU A 1 145 ? -4.749 -2.460 11.599 1.00 98.12 145 LEU A CA 1
ATOM 1153 C C . LEU A 1 145 ? -5.618 -2.448 12.864 1.00 98.12 145 LEU A C 1
ATOM 1155 O O . LEU A 1 145 ? -5.372 -1.658 13.775 1.00 98.12 145 LEU A O 1
ATOM 1159 N N . ALA A 1 146 ? -6.606 -3.341 12.954 1.00 97.69 146 ALA A N 1
ATOM 1160 C CA . ALA A 1 146 ? -7.412 -3.520 14.155 1.00 97.69 146 ALA A CA 1
ATOM 1161 C C . ALA A 1 146 ? -6.592 -4.098 15.317 1.00 97.69 146 ALA A C 1
ATOM 1163 O O . ALA A 1 146 ?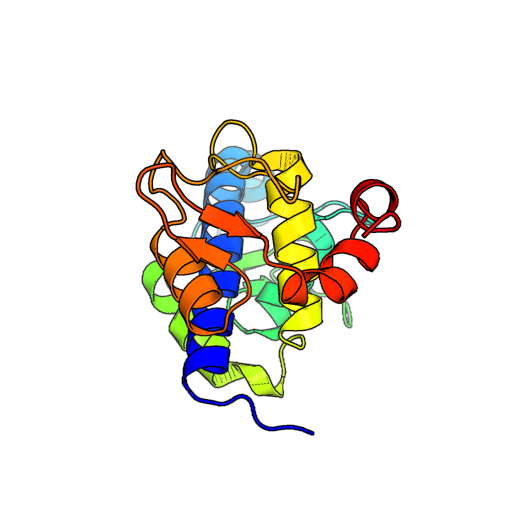 -6.766 -3.667 16.455 1.00 97.69 146 ALA A O 1
ATOM 1164 N N . SER A 1 147 ? -5.659 -5.021 15.050 1.00 97.81 147 SER A N 1
ATOM 1165 C CA . SER A 1 147 ? -4.822 -5.622 16.101 1.00 97.81 147 SER A CA 1
ATOM 1166 C C . SER A 1 147 ? -3.868 -4.626 16.771 1.00 97.81 147 SER A C 1
ATOM 1168 O O . SER A 1 147 ? -3.515 -4.820 17.933 1.00 97.81 147 SER A O 1
ATOM 1170 N N . ILE A 1 148 ? -3.506 -3.539 16.080 1.00 97.38 148 ILE A N 1
ATOM 1171 C CA . ILE A 1 148 ? -2.731 -2.415 16.635 1.00 97.38 148 ILE A CA 1
ATOM 1172 C C . ILE A 1 148 ? -3.602 -1.219 17.050 1.00 97.38 148 ILE A C 1
ATOM 1174 O O . ILE A 1 148 ? -3.089 -0.167 17.420 1.00 97.38 148 ILE A O 1
ATOM 1178 N N . GLY A 1 149 ? -4.928 -1.375 17.014 1.00 96.56 149 GLY A N 1
ATOM 1179 C CA . GLY A 1 149 ? -5.883 -0.408 17.549 1.00 96.56 149 GLY A CA 1
ATOM 1180 C C . GLY A 1 149 ? -6.257 0.748 16.624 1.00 96.56 149 GLY A C 1
ATOM 1181 O O . GLY A 1 149 ? -6.999 1.623 17.061 1.00 96.56 149 GLY A O 1
ATOM 1182 N N . TYR A 1 150 ? -5.816 0.779 15.361 1.00 96.69 150 TYR A N 1
ATOM 1183 C CA . TYR A 1 150 ? -6.249 1.816 14.408 1.00 96.69 150 TYR A CA 1
ATOM 1184 C C . TYR A 1 150 ? -7.679 1.617 13.904 1.00 96.69 150 TYR A C 1
ATOM 1186 O O . TYR A 1 150 ? -8.319 2.581 13.482 1.00 96.69 150 TYR A O 1
ATOM 1194 N N . LEU A 1 151 ? -8.195 0.389 13.978 1.00 97.06 151 LEU A N 1
ATOM 1195 C CA . LEU A 1 151 ? -9.563 0.048 13.598 1.00 97.06 151 LEU A CA 1
ATOM 1196 C C . LEU A 1 151 ? -10.289 -0.682 14.728 1.00 97.06 151 LEU A C 1
ATOM 1198 O O . LEU A 1 151 ? -9.691 -1.452 15.476 1.00 97.06 151 LEU A O 1
ATOM 1202 N N . THR A 1 152 ? -11.604 -0.495 14.795 1.00 96.56 152 THR A N 1
ATOM 1203 C CA . THR A 1 152 ? -12.513 -1.395 15.513 1.00 96.56 152 THR A CA 1
ATOM 1204 C C . THR A 1 152 ? -13.219 -2.286 14.498 1.00 96.56 152 T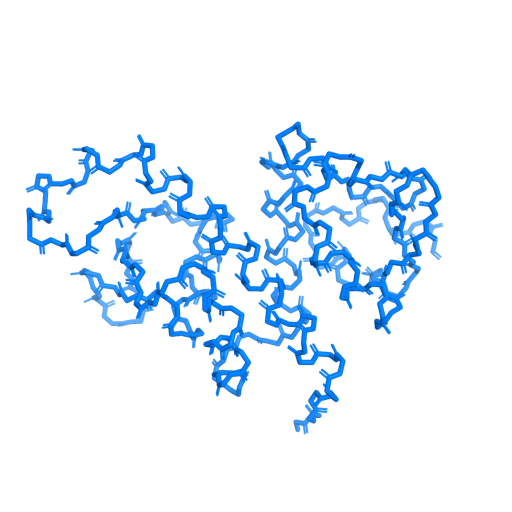HR A C 1
ATOM 1206 O O . THR A 1 152 ? -13.720 -1.789 13.492 1.00 96.56 152 THR A O 1
ATOM 1209 N N . LYS A 1 153 ? -13.271 -3.598 14.755 1.00 96.31 153 LYS A N 1
ATOM 1210 C CA . LYS A 1 153 ? -14.014 -4.569 13.939 1.00 96.31 153 LYS A CA 1
ATOM 1211 C C . LYS A 1 153 ? -15.386 -4.847 14.555 1.00 96.31 153 LYS A C 1
ATOM 1213 O O . LYS A 1 153 ? -15.494 -5.033 15.764 1.00 96.31 153 LYS A O 1
ATOM 1218 N N . SER A 1 154 ? -16.413 -4.919 13.716 1.00 95.19 154 SER A N 1
ATOM 1219 C CA . SER A 1 154 ? -17.789 -5.273 14.076 1.00 95.19 154 SER A CA 1
ATOM 1220 C C . SER A 1 154 ? -18.451 -6.086 12.957 1.00 95.19 154 SER A C 1
ATOM 1222 O O . SER A 1 154 ? -17.880 -6.249 11.877 1.00 95.19 154 SER A O 1
ATOM 1224 N N . ASP A 1 155 ? -19.687 -6.534 13.176 1.00 92.50 155 ASP A N 1
ATOM 1225 C CA . ASP A 1 155 ? -20.490 -7.208 12.144 1.00 92.50 155 ASP A CA 1
ATOM 1226 C C . ASP A 1 155 ? -20.798 -6.302 10.936 1.00 92.50 155 ASP A C 1
ATOM 1228 O O . ASP A 1 155 ? -21.118 -6.789 9.854 1.00 92.50 155 ASP A O 1
ATOM 1232 N N . GLN A 1 156 ? -20.683 -4.979 11.102 1.00 92.75 156 GLN A N 1
ATOM 1233 C CA . GLN A 1 156 ? -20.888 -3.988 10.041 1.00 92.75 156 GLN A CA 1
ATOM 1234 C C . GLN A 1 156 ? -19.594 -3.633 9.289 1.00 92.75 156 GLN A C 1
ATOM 1236 O O . GLN A 1 156 ? -19.611 -2.760 8.424 1.00 92.75 156 GLN A O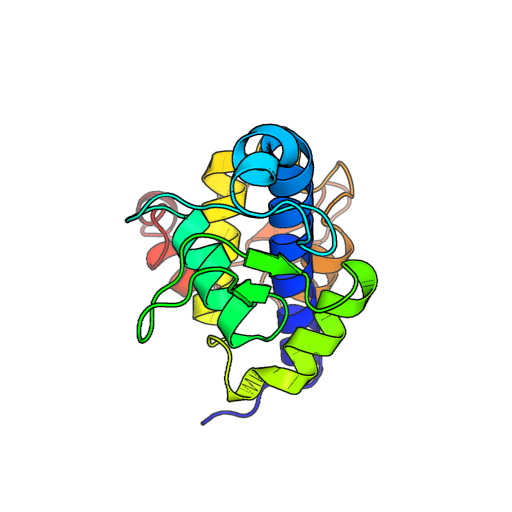 1
ATOM 1241 N N . GLY A 1 157 ? -18.476 -4.302 9.591 1.00 95.12 157 GLY A N 1
ATOM 1242 C CA . GLY A 1 157 ? -17.164 -4.024 9.010 1.00 95.12 157 GLY A CA 1
ATOM 1243 C C . GLY A 1 157 ? -16.235 -3.320 9.996 1.00 95.12 157 GLY A C 1
ATOM 1244 O O . GLY A 1 157 ? -16.223 -3.638 11.188 1.00 95.12 157 GLY A O 1
ATOM 1245 N N . TYR A 1 158 ? -15.437 -2.381 9.494 1.00 96.69 158 TYR A N 1
ATOM 1246 C CA . TYR A 1 158 ? -14.393 -1.691 10.249 1.00 96.69 158 TYR A CA 1
ATOM 1247 C C . TYR A 1 158 ? -14.702 -0.205 10.383 1.00 96.69 158 TYR A C 1
ATOM 1249 O O . TYR A 1 158 ? -15.191 0.406 9.437 1.00 96.69 158 TYR A O 1
ATOM 1257 N N . THR A 1 159 ? -14.377 0.380 11.533 1.00 95.94 159 THR A N 1
ATOM 1258 C CA . THR A 1 159 ? -14.414 1.832 11.755 1.00 95.94 159 THR A CA 1
ATOM 1259 C C . THR A 1 159 ? -13.072 2.312 12.282 1.00 95.94 159 THR A C 1
ATOM 1261 O O . THR A 1 159 ? -12.414 1.611 13.056 1.00 95.94 159 THR A O 1
ATOM 1264 N N . TRP A 1 160 ? -12.667 3.515 11.886 1.00 95.00 160 TRP A N 1
ATOM 1265 C CA . TRP A 1 160 ? -11.453 4.137 12.401 1.00 95.00 160 TRP A CA 1
ATOM 1266 C C . TRP A 1 160 ? -11.571 4.458 13.889 1.00 95.00 160 TRP A C 1
ATOM 1268 O O . TRP A 1 160 ? -12.630 4.849 14.375 1.00 95.00 160 TRP A O 1
ATOM 1278 N N . THR A 1 161 ? -10.475 4.294 14.625 1.00 94.31 161 THR A N 1
ATOM 1279 C CA . THR A 1 161 ? -10.361 4.794 16.002 1.00 94.31 161 THR A CA 1
ATOM 1280 C C . THR A 1 161 ? -9.676 6.155 16.009 1.00 94.31 161 THR A C 1
ATOM 1282 O O . THR A 1 161 ? -8.996 6.528 15.058 1.00 94.31 161 THR A O 1
ATOM 1285 N N . TYR A 1 162 ? -9.753 6.885 17.120 1.00 90.19 162 TYR A N 1
ATOM 1286 C CA . TYR A 1 162 ? -9.056 8.170 17.257 1.00 90.19 162 TYR A CA 1
ATOM 1287 C C . TYR A 1 162 ? -7.524 8.070 17.163 1.00 90.19 162 TYR A C 1
ATOM 1289 O O . TYR A 1 162 ? -6.864 9.078 16.913 1.00 90.19 162 TYR A O 1
ATOM 1297 N N . LEU A 1 163 ? -6.941 6.872 17.309 1.00 92.25 163 LEU A N 1
ATOM 1298 C CA . LEU A 1 163 ? -5.494 6.676 17.181 1.00 92.25 163 LEU A CA 1
ATOM 1299 C C . LEU A 1 163 ? -4.982 6.986 15.768 1.00 92.25 163 LEU A C 1
ATOM 1301 O O . LEU A 1 163 ? -3.826 7.379 15.629 1.00 92.25 163 LEU A O 1
ATOM 1305 N N . ILE A 1 164 ? -5.823 6.855 14.732 1.00 92.56 164 ILE A N 1
ATOM 1306 C CA . ILE A 1 164 ? -5.430 7.193 13.355 1.00 92.56 164 ILE A CA 1
ATOM 1307 C C . ILE A 1 164 ? -5.422 8.707 13.093 1.00 92.56 164 ILE A C 1
ATOM 1309 O O . ILE A 1 164 ? -4.874 9.148 12.087 1.00 92.56 164 ILE A O 1
ATOM 1313 N N . GLY A 1 165 ? -5.992 9.521 13.991 1.00 88.81 165 GLY A N 1
ATOM 1314 C CA . GLY A 1 165 ? -6.199 10.958 13.787 1.00 88.81 165 GLY A CA 1
ATOM 1315 C C . GLY A 1 165 ? -4.959 11.726 13.303 1.00 88.81 165 GLY A C 1
ATOM 1316 O O . GLY A 1 165 ? -5.065 12.452 12.319 1.00 88.81 165 GLY A O 1
ATOM 1317 N N . PRO A 1 166 ? -3.761 11.558 13.904 1.00 90.19 166 PRO A N 1
ATOM 1318 C CA . PRO A 1 166 ? -2.546 12.213 13.413 1.00 90.19 166 PRO A CA 1
ATOM 1319 C C . PRO A 1 166 ? -2.169 11.843 11.971 1.00 90.19 166 PRO A C 1
ATOM 1321 O O . PRO A 1 166 ? -1.664 12.691 11.245 1.00 90.19 166 PRO A O 1
ATOM 1324 N N . VAL A 1 167 ? -2.424 10.598 11.556 1.00 91.31 167 VAL A N 1
ATOM 1325 C CA . VAL A 1 167 ? -2.163 10.116 10.191 1.00 91.31 167 VAL A CA 1
ATOM 1326 C C . VAL A 1 167 ? -3.200 10.690 9.223 1.00 91.31 167 VAL A C 1
ATOM 1328 O O . VAL A 1 167 ? -2.831 11.184 8.164 1.00 91.31 167 VAL A O 1
ATOM 1331 N N . MET A 1 168 ? -4.482 10.694 9.602 1.00 88.44 168 MET A N 1
ATOM 1332 C CA . MET A 1 168 ? -5.559 11.274 8.788 1.00 88.44 168 MET A CA 1
ATOM 1333 C C . MET A 1 168 ? -5.369 12.778 8.565 1.00 88.44 168 MET A C 1
ATOM 1335 O O . MET A 1 168 ? -5.526 13.243 7.443 1.00 88.44 168 MET A O 1
ATOM 1339 N N . ARG A 1 169 ? -4.935 13.532 9.581 1.00 84.56 169 ARG A N 1
ATOM 1340 C CA . ARG A 1 169 ? -4.628 14.969 9.439 1.00 84.56 169 ARG A CA 1
ATOM 1341 C C . ARG A 1 169 ? -3.400 15.266 8.578 1.00 84.56 169 ARG A C 1
ATOM 1343 O O . ARG A 1 169 ? -3.270 16.353 8.033 1.00 84.56 169 ARG A O 1
ATOM 1350 N N . ALA A 1 170 ? -2.482 14.307 8.463 1.00 83.44 170 ALA A N 1
ATOM 1351 C CA . ALA A 1 170 ? -1.343 14.398 7.551 1.00 83.44 170 ALA A CA 1
ATOM 1352 C C . ALA A 1 170 ? -1.682 13.936 6.117 1.00 83.44 170 ALA A C 1
ATOM 1354 O O . ALA A 1 170 ? -0.875 14.116 5.206 1.00 83.44 170 ALA A O 1
ATOM 1355 N N . SER A 1 171 ? -2.859 13.334 5.921 1.00 79.44 171 SER A N 1
ATOM 1356 C CA . SER A 1 171 ? -3.431 13.007 4.614 1.00 79.44 171 SER A CA 1
ATOM 1357 C C . SER A 1 171 ? -4.189 14.214 4.042 1.00 79.44 171 SER A C 1
ATOM 1359 O O . SER A 1 171 ? -4.401 15.206 4.737 1.00 79.44 171 SER A O 1
ATOM 1361 N N . TYR A 1 172 ? -4.649 14.149 2.790 1.00 71.75 172 TYR A N 1
ATOM 1362 C CA . TYR A 1 172 ? -5.424 15.252 2.197 1.00 71.75 172 TYR A CA 1
ATOM 1363 C C . TYR A 1 172 ? -6.840 15.418 2.799 1.00 71.75 172 TYR A C 1
ATOM 1365 O O . TYR A 1 172 ? -7.566 16.326 2.404 1.00 71.75 172 TYR A O 1
ATOM 1373 N N . PHE A 1 173 ? -7.229 14.572 3.764 1.00 62.91 173 PHE A N 1
ATOM 1374 C CA . PHE A 1 173 ? -8.563 14.503 4.382 1.00 62.91 173 PHE A CA 1
ATOM 1375 C C . PHE A 1 173 ? -8.624 15.126 5.793 1.00 62.91 173 PHE A C 1
ATOM 1377 O O . PHE A 1 173 ? -9.386 14.675 6.649 1.00 62.91 173 PHE A O 1
ATOM 1384 N N . ASP A 1 174 ? -7.810 16.155 6.044 1.00 60.44 174 ASP A N 1
ATOM 1385 C CA . ASP A 1 174 ? -7.655 16.833 7.344 1.00 60.44 174 ASP A CA 1
ATOM 1386 C C . ASP A 1 174 ? -8.977 17.398 7.916 1.00 60.44 174 ASP A C 1
ATOM 1388 O O . ASP A 1 174 ? -9.238 17.296 9.116 1.00 60.44 174 ASP A O 1
ATOM 1392 N N . GLU A 1 175 ? -9.866 17.927 7.067 1.00 59.06 175 GLU A N 1
ATOM 1393 C CA . GLU A 1 175 ? -11.070 18.656 7.505 1.00 59.06 175 GLU A CA 1
ATOM 1394 C C . GLU A 1 175 ? -12.033 17.813 8.368 1.00 59.06 175 GLU A C 1
ATOM 1396 O O . GLU A 1 175 ? -12.559 18.317 9.361 1.00 59.06 175 GLU A O 1
ATOM 1401 N N . ASP A 1 176 ? -12.193 16.516 8.082 1.00 61.72 176 ASP A N 1
ATOM 1402 C CA . ASP A 1 176 ? -13.110 15.624 8.816 1.00 61.72 176 ASP A CA 1
ATOM 1403 C C . ASP A 1 176 ? -12.565 15.169 10.188 1.00 61.72 176 ASP A C 1
ATOM 1405 O O . ASP A 1 176 ? -13.303 14.638 11.022 1.00 61.72 176 ASP A O 1
ATOM 1409 N N . TRP A 1 177 ? -11.269 15.379 10.442 1.00 63.25 177 TRP A N 1
ATOM 1410 C CA . TRP A 1 177 ? -10.540 14.848 11.603 1.00 63.25 177 TRP A CA 1
ATOM 1411 C C . TRP A 1 177 ? -10.011 15.932 12.559 1.00 63.25 177 TRP A C 1
ATOM 1413 O O . TRP A 1 177 ? -9.290 15.627 13.516 1.00 63.25 177 TRP A O 1
ATOM 1423 N N . THR A 1 178 ? -10.373 17.196 12.323 1.00 57.25 178 THR A N 1
ATOM 1424 C CA . THR A 1 178 ? -10.024 18.351 13.175 1.00 57.25 178 THR A CA 1
ATOM 1425 C C . THR A 1 178 ? -11.093 18.695 14.221 1.00 57.25 178 THR A C 1
ATOM 1427 O O . THR A 1 178 ? -10.814 19.452 15.150 1.00 57.25 178 THR A O 1
ATOM 1430 N N . ALA A 1 179 ? -12.300 18.125 14.118 1.00 52.38 179 ALA A N 1
ATOM 1431 C CA . ALA A 1 179 ? -13.436 18.404 15.007 1.00 52.38 179 ALA A CA 1
ATOM 1432 C C . ALA A 1 179 ? -13.575 17.441 16.210 1.00 52.38 179 ALA A C 1
ATOM 1434 O O . ALA A 1 179 ? -14.510 17.584 17.006 1.00 52.38 179 ALA A O 1
ATOM 1435 N N . HIS A 1 180 ? -12.669 16.468 16.346 1.00 47.44 180 HIS A N 1
ATOM 1436 C CA . HIS A 1 180 ? -12.697 15.399 17.349 1.00 47.44 180 HIS A CA 1
ATOM 1437 C C . HIS A 1 180 ? -11.307 15.131 17.940 1.00 47.44 180 HIS A C 1
ATOM 1439 O O . HIS A 1 180 ? -11.260 14.566 19.056 1.00 47.44 180 HIS A O 1
#

Secondary structure (DSSP, 8-state):
-PPPPHHHHHHHHHHHHHHHHHHHHHHHHHHHHHTTT-TT-SSPPEE--SSSHHHHHHHHHHHTTSEEESS-BTTB-SEEEESS-TTTHHHHHHHHTTTS--HHHHHHHHHHHHHHH-TTTT-----TTS-B-TT-TTHHHHHHHHHTTSEEEETTEEEE-GGGHHHHHHTTTGGGGS--

Radius of gyration: 16.23 Å; chains: 1; bounding box: 40×31×44 Å

Organism: Bradyrhizobium diazoefficiens (strain JCM 10833 / BCRC 13528 / IAM 13628 / NBRC 14792 / USDA 110) (NCBI:txid224911)

Foldseek 3Di:
DDDDDPLLLLLQLLLLLVLVVVQLVVQVVCQVVCCVVVVPDDHGKGFDDPPDLSLLSQLQCVQLVQWDAPADDPSDGGITDGPDDSVCSSVSSSVRVVRGDDSLSSVLSSCQCCPVPNVPPPQDDPAQPDATCPVVPSVSSQVSCVVVPQWDQDPSHIGGDLVCLVSCCVHPNNPNSPVD

pLDDT: mean 90.21, std 10.57, range [45.0, 98.56]

Sequence (180 aa):
MSFMNELELQAYGRVAQALARHAYAMAESEDKDYRQAFPNAPGPIYYHWSTSTFEAVAHDLWRLGIFRPLDQTGAWAYHFVFNCTIDEANLVAERNAAAGPTLAELLITFINLFADFGTQYWGFSTNPNVPFGLNARLTPTFDALASIGYLTKSDQGYTWTYLIGPVMRASYFDEDWTAH